Protein AF-A0A934BFF4-F1 (afdb_monomer_lite)

Structure (mmCIF, N/CA/C/O backbone):
data_AF-A0A934BFF4-F1
#
_entry.id   AF-A0A934BFF4-F1
#
loop_
_atom_site.group_PDB
_atom_site.id
_atom_site.type_symbol
_atom_site.label_atom_id
_atom_site.label_alt_id
_atom_site.label_comp_id
_atom_site.label_asym_id
_atom_site.label_entity_id
_atom_site.label_seq_id
_atom_site.pdbx_PDB_ins_code
_atom_site.Cartn_x
_atom_site.Cartn_y
_atom_site.Cartn_z
_atom_site.occupancy
_atom_site.B_iso_or_equiv
_atom_site.auth_seq_id
_atom_site.auth_comp_id
_atom_site.auth_asym_id
_atom_site.auth_atom_id
_atom_site.pdbx_PDB_model_num
ATOM 1 N N . MET A 1 1 ? -25.589 29.091 5.823 1.00 64.94 1 MET A N 1
ATOM 2 C CA . MET A 1 1 ? -24.389 29.192 6.679 1.00 64.94 1 MET A CA 1
ATOM 3 C C . MET A 1 1 ? -23.571 27.939 6.454 1.00 64.94 1 MET A C 1
ATOM 5 O O . MET A 1 1 ? -24.146 26.864 6.532 1.00 64.94 1 MET A O 1
ATOM 9 N N . VAL A 1 2 ? -22.290 28.064 6.118 1.00 67.25 2 VAL A N 1
ATOM 10 C CA . VAL A 1 2 ? -21.378 26.913 6.099 1.00 67.25 2 VAL A CA 1
ATOM 11 C C . VAL A 1 2 ? -20.914 26.729 7.542 1.00 67.25 2 VAL A C 1
ATOM 13 O O . VAL A 1 2 ? -20.398 27.679 8.128 1.00 67.25 2 VAL A O 1
ATOM 16 N N . SER A 1 3 ? -21.176 25.575 8.155 1.00 78.31 3 SER A N 1
ATOM 17 C CA . SER A 1 3 ? -20.642 25.264 9.484 1.00 78.31 3 SER A CA 1
ATOM 18 C C . SER A 1 3 ? -19.118 25.242 9.405 1.00 78.31 3 SER A C 1
ATOM 20 O O . SER A 1 3 ? -18.560 24.563 8.543 1.00 78.31 3 SER A O 1
ATOM 22 N N . GLN A 1 4 ? -18.445 25.989 10.276 1.00 84.88 4 GLN A N 1
ATOM 23 C CA . GLN A 1 4 ? -16.988 26.009 10.327 1.00 84.88 4 GLN A CA 1
ATOM 24 C C . GLN A 1 4 ? -16.484 24.645 10.811 1.00 84.88 4 GLN A C 1
ATOM 26 O O . GLN A 1 4 ? -16.779 24.230 11.928 1.00 84.88 4 GLN A O 1
ATOM 31 N N . VAL A 1 5 ? -15.749 23.945 9.952 1.00 90.31 5 VAL A N 1
ATOM 32 C CA . VAL A 1 5 ? -15.060 22.698 10.296 1.00 90.31 5 VAL A CA 1
ATOM 33 C C . VAL A 1 5 ? -13.710 23.060 10.911 1.00 90.31 5 VAL A C 1
ATOM 35 O O . VAL A 1 5 ? -12.975 23.874 10.350 1.00 90.31 5 VAL A O 1
ATOM 38 N N . THR A 1 6 ? -13.389 22.477 12.066 1.00 94.31 6 THR A N 1
ATOM 39 C CA . THR A 1 6 ? -12.098 22.644 12.749 1.00 94.31 6 THR A CA 1
ATOM 40 C C . THR A 1 6 ? -11.383 21.306 12.862 1.00 94.31 6 THR A C 1
ATOM 42 O O . THR A 1 6 ? -12.028 20.282 13.071 1.00 94.31 6 THR A O 1
ATOM 45 N N . PHE A 1 7 ? -10.055 21.330 12.789 1.00 95.25 7 PHE A N 1
ATOM 46 C CA . PHE A 1 7 ? -9.202 20.163 13.005 1.00 95.25 7 PHE A CA 1
ATOM 47 C C . PHE A 1 7 ? -8.486 20.274 14.356 1.00 95.25 7 PHE A C 1
ATOM 49 O O . PHE A 1 7 ? -8.187 21.376 14.818 1.00 95.25 7 PHE A O 1
ATOM 56 N N . THR A 1 8 ? -8.206 19.137 14.988 1.00 96.12 8 THR A N 1
ATOM 57 C CA . THR A 1 8 ? -7.396 19.036 16.209 1.00 96.12 8 THR A CA 1
ATOM 58 C C . THR A 1 8 ? -6.320 17.992 15.971 1.00 96.12 8 THR A C 1
ATOM 60 O O . THR A 1 8 ? -6.622 16.908 15.476 1.00 96.12 8 THR A O 1
ATOM 63 N N . ASP A 1 9 ? -5.077 18.325 16.303 1.00 97.19 9 ASP A N 1
ATOM 64 C CA . ASP A 1 9 ? -3.984 17.361 16.260 1.00 97.19 9 ASP A CA 1
ATOM 65 C C . ASP A 1 9 ? -4.142 16.363 17.415 1.00 97.19 9 ASP A C 1
ATOM 67 O O . ASP A 1 9 ? -4.162 16.743 18.586 1.00 97.19 9 ASP A O 1
ATOM 71 N N . VAL A 1 10 ? -4.301 15.089 17.066 1.00 97.62 10 VAL A N 1
ATOM 72 C CA . VAL A 1 10 ? -4.443 13.966 18.001 1.00 97.62 10 VAL A CA 1
ATOM 73 C C . VAL A 1 10 ? -3.347 12.921 17.794 1.00 97.62 10 VAL A C 1
ATOM 75 O O . VAL A 1 10 ? -3.484 11.791 18.253 1.00 97.62 10 VAL A O 1
ATOM 78 N N . THR A 1 11 ? -2.256 13.276 17.108 1.00 97.19 11 THR A N 1
ATOM 79 C CA . THR A 1 11 ? -1.201 12.343 16.678 1.00 97.19 11 THR A CA 1
ATOM 80 C C . THR A 1 11 ? -0.625 11.536 17.842 1.00 97.19 11 THR A C 1
ATOM 82 O O . THR A 1 11 ? -0.505 10.312 17.752 1.00 97.19 11 THR A O 1
ATOM 85 N N . GLU A 1 12 ? -0.318 12.204 18.958 1.00 97.00 12 GLU A N 1
ATOM 86 C CA . GLU A 1 12 ? 0.201 11.559 20.170 1.00 97.00 12 GLU A CA 1
ATOM 87 C C . GLU A 1 12 ? -0.843 10.632 20.808 1.00 97.00 12 GLU A C 1
ATOM 89 O O . GLU A 1 12 ? -0.538 9.484 21.129 1.00 97.00 12 GLU A O 1
ATOM 94 N N . ALA A 1 13 ? -2.092 11.095 20.929 1.00 97.25 13 ALA A N 1
ATOM 95 C CA . ALA A 1 13 ? -3.184 10.308 21.500 1.00 97.25 13 ALA A CA 1
ATOM 96 C C . ALA A 1 13 ? -3.490 9.049 20.668 1.00 97.25 13 ALA A C 1
ATOM 98 O O . ALA A 1 13 ? -3.754 7.985 21.230 1.00 97.25 13 ALA A O 1
ATOM 99 N N . ALA A 1 14 ? -3.409 9.164 19.340 1.00 97.94 14 ALA A N 1
ATOM 100 C CA . ALA A 1 14 ? -3.647 8.076 18.398 1.00 97.94 14 ALA A CA 1
ATOM 101 C C . ALA A 1 14 ? -2.457 7.112 18.259 1.00 97.94 14 ALA A C 1
ATOM 103 O O . ALA A 1 14 ? -2.663 5.970 17.856 1.00 97.94 14 ALA A O 1
ATOM 104 N N . LYS A 1 15 ? -1.243 7.539 18.638 1.00 97.69 15 LYS A N 1
ATOM 105 C CA . LYS A 1 15 ? 0.020 6.781 18.529 1.00 97.69 15 LYS A CA 1
ATOM 106 C C . LYS A 1 15 ? 0.469 6.489 17.091 1.00 97.69 15 LYS A C 1
ATOM 108 O O . LYS A 1 15 ? 1.037 5.437 16.823 1.00 97.69 15 LYS A O 1
ATOM 113 N N . VAL A 1 16 ? 0.259 7.441 16.181 1.00 97.06 16 VAL A N 1
ATOM 114 C CA . VAL A 1 16 ? 0.620 7.315 14.748 1.00 97.06 16 VAL A CA 1
ATOM 115 C C . VAL A 1 16 ? 1.773 8.237 14.318 1.00 97.06 16 VAL A C 1
ATOM 117 O O . VAL A 1 16 ? 2.070 8.374 13.135 1.00 97.06 16 VAL A O 1
ATOM 120 N N . GLY A 1 17 ? 2.438 8.886 15.278 1.00 93.62 17 GLY A N 1
ATOM 121 C CA . GLY A 1 17 ? 3.478 9.896 15.049 1.00 93.62 17 GLY A CA 1
ATOM 122 C C . GLY A 1 17 ? 4.905 9.357 14.937 1.00 93.62 17 GLY A C 1
ATOM 123 O O . GLY A 1 17 ? 5.787 9.873 15.619 1.00 93.62 17 GLY A O 1
ATOM 124 N N . ASN A 1 18 ? 5.150 8.319 14.131 1.00 92.06 18 ASN A N 1
ATOM 125 C CA . ASN A 1 18 ? 6.520 7.889 13.823 1.00 92.06 18 ASN A CA 1
ATOM 126 C C . ASN A 1 18 ? 7.347 9.063 13.243 1.00 92.06 18 ASN A C 1
ATOM 128 O O . ASN A 1 18 ? 6.848 9.850 12.443 1.00 92.06 18 ASN A O 1
ATOM 132 N N . SER A 1 19 ? 8.616 9.169 13.652 1.00 92.88 19 SER A N 1
ATOM 133 C CA . SER A 1 19 ? 9.500 10.292 13.296 1.00 92.88 19 SER A CA 1
ATOM 134 C C . SER A 1 19 ? 10.377 10.043 12.061 1.00 92.88 19 SER A C 1
ATOM 136 O O . SER A 1 19 ? 11.321 10.803 11.833 1.00 92.88 19 SER A O 1
ATOM 138 N N . ALA A 1 20 ? 10.130 8.971 11.303 1.00 95.31 20 ALA A N 1
ATOM 139 C CA . ALA A 1 20 ? 10.843 8.711 10.060 1.00 95.31 20 ALA A CA 1
ATOM 140 C C . ALA A 1 20 ? 10.454 9.733 8.986 1.00 95.31 20 ALA A C 1
ATOM 142 O O . ALA A 1 20 ? 9.519 10.528 9.130 1.00 95.31 20 ALA A O 1
ATOM 143 N N . ARG A 1 21 ? 11.176 9.712 7.865 1.00 95.44 21 ARG A N 1
ATOM 144 C CA . ARG A 1 21 ? 10.821 10.537 6.710 1.00 95.44 21 ARG A CA 1
ATOM 145 C C . ARG A 1 21 ? 9.644 9.914 5.948 1.00 95.44 21 ARG A C 1
ATOM 147 O O . ARG A 1 21 ? 9.861 9.235 4.947 1.00 95.44 21 ARG A O 1
ATOM 154 N N . GLY A 1 22 ?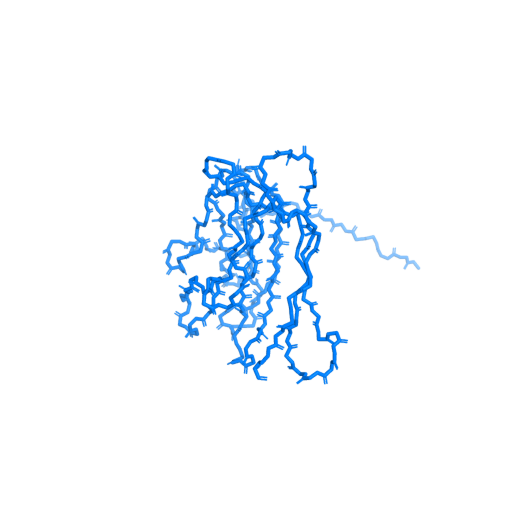 8.424 10.180 6.413 1.00 95.25 22 GLY A N 1
ATOM 155 C CA . GLY A 1 22 ? 7.182 9.753 5.759 1.00 95.25 22 GLY A CA 1
ATOM 156 C C . GLY A 1 22 ? 7.023 10.336 4.353 1.00 95.25 22 GLY A C 1
ATOM 157 O O . GLY A 1 22 ? 7.277 11.523 4.134 1.00 95.25 22 GLY A O 1
ATOM 158 N N . MET A 1 23 ? 6.620 9.492 3.404 1.00 96.38 23 MET A N 1
ATOM 159 C CA . MET A 1 23 ? 6.474 9.829 1.982 1.00 96.38 23 MET A CA 1
ATOM 160 C C . MET A 1 23 ? 5.024 9.695 1.515 1.00 96.38 23 MET A C 1
ATOM 162 O O . MET A 1 23 ? 4.482 10.637 0.938 1.00 96.38 23 MET A O 1
ATOM 166 N N . GLY A 1 24 ? 4.386 8.563 1.813 1.00 95.94 24 GLY A N 1
ATOM 167 C CA . GLY A 1 24 ? 3.003 8.272 1.451 1.00 95.94 24 GLY A CA 1
ATOM 168 C C . GLY A 1 24 ? 2.251 7.585 2.587 1.00 95.94 24 GLY A C 1
ATOM 169 O O . GLY A 1 24 ? 2.843 7.065 3.536 1.00 95.94 24 GLY A O 1
ATOM 170 N N . ALA A 1 25 ? 0.926 7.611 2.496 1.00 97.62 25 ALA A N 1
ATOM 171 C CA . ALA A 1 25 ? 0.047 6.953 3.447 1.00 97.62 25 ALA A CA 1
ATOM 172 C C . ALA A 1 25 ? -1.273 6.556 2.782 1.00 97.62 25 ALA A C 1
ATOM 174 O O . ALA A 1 25 ? -1.792 7.305 1.953 1.00 97.62 25 ALA A O 1
ATOM 175 N N . ALA A 1 26 ? -1.843 5.419 3.177 1.00 98.44 26 ALA A N 1
ATOM 176 C CA . ALA A 1 26 ? -3.172 5.000 2.743 1.00 98.44 26 ALA A CA 1
ATOM 177 C C . ALA A 1 26 ? -3.924 4.291 3.856 1.00 98.44 26 ALA A C 1
ATOM 179 O O . ALA A 1 26 ? -3.358 3.537 4.653 1.00 98.44 26 ALA A O 1
ATOM 180 N N . TRP A 1 27 ? -5.229 4.526 3.830 1.00 98.62 27 TRP A N 1
ATOM 181 C CA . TRP A 1 27 ? -6.198 3.891 4.699 1.00 98.62 27 TRP A CA 1
ATOM 182 C C . TRP A 1 27 ? -6.783 2.652 4.023 1.00 98.62 27 TRP A C 1
ATOM 184 O O . TRP A 1 27 ? -7.141 2.716 2.846 1.00 98.62 27 TRP A O 1
ATOM 194 N N . GLY A 1 28 ? -6.908 1.556 4.764 1.00 98.38 28 GLY A N 1
ATOM 195 C CA . GLY A 1 28 ? -7.517 0.311 4.297 1.00 98.38 28 GLY A CA 1
ATOM 19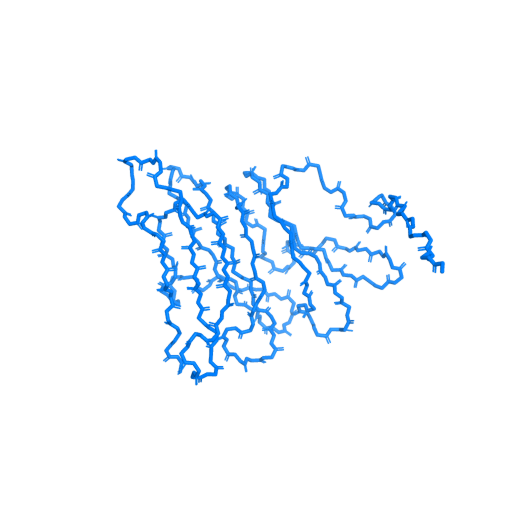6 C C . GLY A 1 28 ? -7.885 -0.584 5.475 1.00 98.38 28 GLY A C 1
ATOM 197 O O . GLY A 1 28 ? -7.190 -0.569 6.478 1.00 98.38 28 GLY A O 1
ATOM 198 N N . ASP A 1 29 ? -8.986 -1.321 5.369 1.00 98.75 29 ASP A N 1
ATOM 199 C CA . ASP A 1 29 ? -9.390 -2.347 6.343 1.00 98.75 29 ASP A CA 1
ATOM 200 C C . ASP A 1 29 ? -8.721 -3.668 5.936 1.00 98.75 29 ASP A C 1
ATOM 202 O O . ASP A 1 29 ? -9.261 -4.424 5.127 1.00 98.75 29 ASP A O 1
ATOM 206 N N . TYR A 1 30 ? -7.473 -3.883 6.363 1.00 98.62 30 TYR A N 1
ATOM 207 C CA . TYR A 1 30 ? -6.668 -5.003 5.843 1.00 98.62 30 TYR A CA 1
ATOM 208 C C . TYR A 1 30 ? -7.045 -6.344 6.486 1.00 98.62 30 TYR A C 1
ATOM 210 O O . TYR A 1 30 ? -6.752 -7.404 5.929 1.00 98.62 30 TYR A O 1
ATOM 218 N N . ASN A 1 31 ? -7.666 -6.307 7.666 1.00 98.56 31 ASN A N 1
ATOM 219 C CA . ASN A 1 31 ? -8.019 -7.482 8.461 1.00 98.56 31 ASN A CA 1
ATOM 220 C C . ASN A 1 31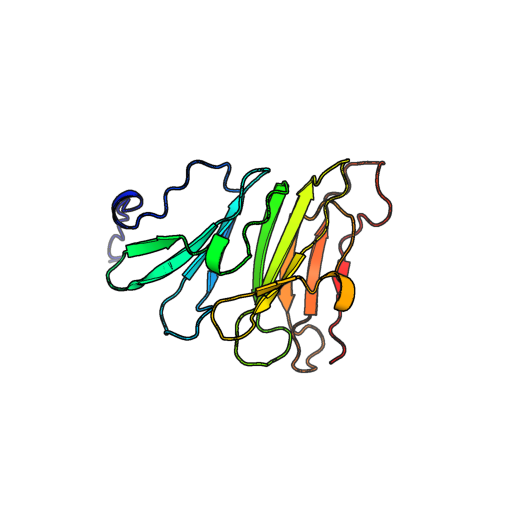 ? -9.538 -7.767 8.475 1.00 98.56 31 ASN A C 1
ATOM 222 O O . ASN A 1 31 ? -9.970 -8.707 9.146 1.00 98.56 31 ASN A O 1
ATOM 226 N N . ASN A 1 32 ? -10.333 -7.007 7.709 1.00 98.50 32 ASN A N 1
ATOM 227 C CA . ASN A 1 32 ? -11.789 -7.116 7.589 1.00 98.50 32 ASN A CA 1
ATOM 228 C C . ASN A 1 32 ? -12.545 -6.931 8.922 1.00 98.50 32 ASN A C 1
ATOM 230 O O . ASN A 1 32 ? -13.619 -7.515 9.130 1.00 98.50 32 ASN A O 1
ATOM 234 N N . ASP A 1 33 ? -12.012 -6.114 9.835 1.00 98.50 33 ASP A N 1
ATOM 235 C CA . ASP A 1 33 ? -12.638 -5.811 11.125 1.00 98.50 33 ASP A CA 1
ATOM 236 C C . ASP A 1 33 ? -13.578 -4.588 11.091 1.00 98.50 33 ASP A C 1
ATOM 238 O O . ASP A 1 33 ? -14.279 -4.311 12.074 1.00 98.50 33 ASP A O 1
ATOM 242 N N . LYS A 1 34 ? -13.699 -3.937 9.922 1.00 98.25 34 LYS A N 1
ATOM 243 C CA . LYS A 1 34 ? -14.505 -2.732 9.642 1.00 98.25 34 LYS A CA 1
ATOM 244 C C . LYS A 1 34 ? -13.944 -1.450 10.245 1.00 98.25 34 LYS A C 1
ATOM 246 O O . LYS A 1 34 ? -14.652 -0.435 10.282 1.00 98.25 34 LYS A O 1
ATOM 251 N N . LEU A 1 35 ? -12.701 -1.467 10.704 1.00 98.56 35 LEU A N 1
ATOM 252 C CA . LEU A 1 35 ? -11.949 -0.292 11.101 1.00 98.56 35 LEU A CA 1
ATOM 253 C C . LEU A 1 35 ? -10.895 -0.017 10.029 1.00 98.56 35 LEU A C 1
ATOM 255 O O . LEU A 1 35 ? -10.251 -0.913 9.510 1.00 98.56 35 LEU A O 1
ATOM 259 N N . LEU A 1 36 ? -10.736 1.252 9.653 1.00 98.62 36 LEU A N 1
ATOM 260 C CA . LEU A 1 36 ? -9.684 1.614 8.707 1.00 98.62 36 LEU A CA 1
ATOM 261 C C . LEU A 1 36 ? -8.341 1.650 9.432 1.00 98.62 36 LEU A C 1
ATOM 263 O O . LEU A 1 36 ? -8.181 2.415 10.391 1.00 98.62 36 LEU A O 1
ATOM 267 N N . ASP A 1 37 ? -7.391 0.881 8.921 1.00 98.81 37 ASP A N 1
ATOM 268 C CA . ASP A 1 37 ? -5.991 0.846 9.325 1.00 98.81 37 ASP A CA 1
ATOM 269 C C . ASP A 1 37 ? -5.154 1.775 8.449 1.00 98.81 37 ASP A C 1
ATOM 271 O O . ASP A 1 37 ? -5.590 2.212 7.381 1.00 98.81 37 ASP A O 1
ATOM 275 N N . LEU A 1 38 ? -3.944 2.096 8.898 1.00 98.69 38 LEU A N 1
ATOM 276 C CA . LEU A 1 38 ? -3.066 3.056 8.237 1.00 98.69 38 LEU A CA 1
ATOM 277 C C . LEU A 1 38 ? -1.718 2.417 7.920 1.00 98.69 38 LEU A C 1
ATOM 279 O O . LEU A 1 38 ? -0.998 2.011 8.828 1.00 98.69 38 LEU A O 1
ATOM 283 N N . TYR A 1 39 ? -1.331 2.413 6.648 1.00 98.69 39 TYR A N 1
ATOM 284 C CA . TYR A 1 39 ? 0.044 2.113 6.253 1.00 98.69 39 TYR A CA 1
ATOM 285 C C . TYR A 1 39 ? 0.776 3.398 5.886 1.00 98.69 39 TYR A C 1
ATOM 287 O O . TYR A 1 39 ? 0.231 4.230 5.159 1.00 98.69 39 TYR A O 1
ATOM 295 N N . VAL A 1 40 ? 2.010 3.550 6.365 1.00 98.44 40 VAL A N 1
ATOM 296 C CA . VAL A 1 40 ? 2.888 4.693 6.095 1.00 98.44 40 VAL A CA 1
ATOM 297 C C . VAL A 1 40 ? 4.170 4.203 5.437 1.00 98.44 40 VAL A C 1
ATOM 299 O O . VAL A 1 40 ? 4.895 3.380 6.002 1.00 98.44 40 VAL A O 1
ATOM 302 N N . SER A 1 41 ? 4.465 4.738 4.254 1.00 97.44 41 SER A N 1
ATOM 303 C CA . SER A 1 41 ? 5.739 4.530 3.575 1.00 97.44 41 SER A CA 1
ATOM 304 C C . SER A 1 41 ? 6.772 5.575 3.993 1.00 97.44 41 SER A C 1
ATOM 306 O O . SER A 1 41 ? 6.458 6.757 4.144 1.00 97.44 41 SER A O 1
ATOM 308 N N . ASN A 1 42 ? 8.020 5.143 4.158 1.00 97.19 42 ASN A N 1
ATOM 309 C CA . ASN A 1 42 ? 9.125 5.948 4.653 1.00 97.19 42 ASN A CA 1
ATOM 310 C C . ASN A 1 42 ? 10.331 5.904 3.706 1.00 97.19 42 ASN A C 1
ATOM 312 O O . ASN A 1 42 ? 10.629 4.906 3.051 1.00 97.19 42 ASN A O 1
ATOM 316 N N . TYR A 1 43 ? 11.076 7.005 3.648 1.00 94.25 43 TYR A N 1
ATOM 317 C CA . TYR A 1 43 ? 12.280 7.106 2.833 1.00 94.25 43 TYR A CA 1
ATOM 318 C C . TYR A 1 43 ? 13.500 6.553 3.585 1.00 94.25 43 TYR A C 1
ATOM 320 O O . TYR A 1 43 ? 14.083 7.263 4.403 1.00 94.25 43 TYR A O 1
ATOM 328 N N . LYS A 1 44 ? 13.940 5.331 3.246 1.00 92.31 44 LYS A N 1
ATOM 329 C CA . LYS A 1 44 ? 15.131 4.661 3.821 1.00 92.31 44 LYS A CA 1
ATOM 330 C C . LYS A 1 44 ? 15.046 4.380 5.324 1.00 92.31 44 LYS A C 1
ATOM 332 O O . LYS A 1 44 ? 16.068 4.159 5.970 1.00 92.31 44 LYS A O 1
ATOM 337 N N . ASP A 1 45 ? 13.831 4.368 5.843 1.00 94.88 45 ASP A N 1
ATOM 338 C CA . ASP A 1 45 ? 13.475 3.918 7.179 1.00 94.88 45 ASP A CA 1
ATOM 339 C C . ASP A 1 45 ? 12.395 2.842 7.032 1.00 94.88 45 ASP A C 1
ATOM 341 O O . ASP A 1 45 ? 11.796 2.690 5.969 1.00 94.88 45 ASP A O 1
ATOM 345 N N . LYS A 1 46 ? 12.133 2.091 8.102 1.00 96.19 46 LYS A N 1
ATOM 346 C CA . LYS A 1 46 ? 11.107 1.044 8.106 1.00 96.19 46 LYS A CA 1
ATOM 347 C C . LYS A 1 46 ? 9.713 1.642 7.875 1.00 96.19 46 LYS A C 1
ATOM 349 O O . LYS A 1 46 ? 9.311 2.538 8.615 1.00 96.19 46 LYS A O 1
ATOM 354 N N . ASN A 1 47 ? 8.978 1.144 6.883 1.00 97.94 47 ASN A N 1
ATOM 355 C CA . ASN A 1 47 ? 7.550 1.430 6.700 1.00 97.94 47 ASN A CA 1
ATOM 356 C C . ASN A 1 47 ? 6.727 0.893 7.872 1.00 97.94 47 ASN A C 1
ATOM 358 O O . ASN A 1 47 ? 7.138 -0.083 8.491 1.00 97.94 47 ASN A O 1
ATOM 362 N N . ILE A 1 48 ? 5.574 1.500 8.162 1.00 98.56 48 ILE A N 1
ATOM 363 C CA . ILE A 1 48 ? 4.787 1.178 9.360 1.00 98.56 48 ILE A CA 1
ATOM 364 C C . ILE A 1 48 ? 3.343 0.827 8.996 1.00 98.56 48 ILE A C 1
ATOM 366 O O . ILE A 1 48 ? 2.685 1.603 8.304 1.00 98.56 48 ILE A O 1
ATOM 370 N N . LEU A 1 49 ? 2.842 -0.305 9.501 1.00 98.81 49 LEU A N 1
ATOM 371 C CA . LEU A 1 49 ? 1.420 -0.659 9.503 1.00 98.81 49 LEU A CA 1
ATOM 372 C C . LEU A 1 49 ? 0.835 -0.433 10.902 1.00 98.81 49 LEU A C 1
ATOM 374 O O . LEU A 1 49 ? 1.197 -1.114 11.862 1.00 98.81 49 LEU A O 1
ATOM 378 N N . TYR A 1 50 ? -0.093 0.512 10.998 1.00 98.88 50 TYR A N 1
ATOM 379 C CA . TYR A 1 50 ? -0.857 0.821 12.197 1.00 98.88 50 TYR A CA 1
ATOM 380 C C . TYR A 1 50 ? -2.242 0.183 12.125 1.00 98.88 50 TYR A C 1
ATOM 382 O O . TYR A 1 50 ? -3.094 0.649 11.367 1.00 98.88 50 TYR A O 1
ATOM 390 N N . GLN A 1 51 ? -2.488 -0.824 12.961 1.00 98.88 51 GLN A N 1
ATOM 391 C CA . GLN A 1 51 ? -3.817 -1.395 13.138 1.00 98.88 51 GLN A CA 1
ATOM 392 C C . GLN A 1 51 ? -4.667 -0.510 14.052 1.00 98.88 51 GLN A C 1
ATOM 394 O O . GLN A 1 51 ? -4.225 -0.109 15.133 1.00 98.88 51 GLN A O 1
ATOM 399 N N . ASN A 1 52 ? -5.892 -0.221 13.639 1.00 98.75 52 ASN A N 1
ATOM 400 C CA . ASN A 1 52 ? -6.861 0.545 14.400 1.00 98.75 52 ASN A CA 1
ATOM 401 C C . ASN A 1 52 ? -7.492 -0.329 15.490 1.00 98.75 52 ASN A C 1
ATOM 403 O O . ASN A 1 52 ? -8.138 -1.331 15.215 1.00 98.75 52 ASN A O 1
ATOM 407 N N . ASN A 1 53 ? -7.353 0.067 16.755 1.00 98.44 53 ASN A N 1
ATOM 408 C CA . ASN A 1 53 ? -7.957 -0.666 17.874 1.00 98.44 53 ASN A CA 1
ATOM 409 C C . ASN A 1 53 ? -9.412 -0.231 18.148 1.00 98.44 53 ASN A C 1
ATOM 411 O O . ASN A 1 53 ? -10.024 -0.661 19.129 1.00 98.44 53 ASN A O 1
ATOM 415 N N . GLY A 1 54 ? -9.942 0.701 17.352 1.00 97.12 54 GLY A N 1
ATOM 416 C CA . GLY A 1 54 ? -11.139 1.462 17.675 1.00 97.12 54 GLY A CA 1
ATOM 417 C C . GLY A 1 54 ? -10.858 2.554 18.713 1.00 97.12 54 GLY A C 1
ATOM 418 O O . GLY A 1 54 ? -9.756 2.701 19.251 1.00 97.12 54 GLY A O 1
ATOM 419 N N . GLY A 1 55 ? -11.865 3.393 18.972 1.00 96.12 55 GLY A N 1
ATOM 420 C CA . GLY A 1 55 ? -11.773 4.442 19.996 1.00 96.12 55 GLY A CA 1
ATOM 421 C C . GLY A 1 55 ? -10.706 5.519 19.742 1.00 96.12 55 GLY A C 1
ATOM 422 O O . GLY A 1 55 ? -10.399 6.279 20.655 1.00 96.12 55 GLY A O 1
ATOM 423 N N . GLY A 1 56 ? -10.153 5.596 18.525 1.00 96.06 56 GLY A N 1
ATOM 424 C CA . GLY A 1 56 ? -9.160 6.598 18.129 1.00 96.06 56 GLY A CA 1
ATOM 425 C C . GLY A 1 56 ? -7.709 6.256 18.478 1.00 96.06 56 GLY A C 1
ATOM 426 O O . GLY A 1 56 ? -6.889 7.167 18.518 1.00 96.06 56 GLY A O 1
ATOM 427 N N . SER A 1 57 ? -7.383 4.984 18.735 1.00 97.81 57 SER A N 1
ATOM 428 C CA . SER A 1 57 ? -6.013 4.541 19.038 1.00 97.81 57 SER A CA 1
ATOM 429 C C . SER A 1 57 ? -5.529 3.452 18.085 1.00 97.81 57 SER A C 1
ATOM 431 O O . SER A 1 57 ? -6.328 2.639 17.623 1.00 97.81 57 SER A O 1
ATOM 433 N N . PHE A 1 58 ? -4.217 3.404 17.851 1.00 98.81 58 PHE A N 1
ATOM 434 C CA . PHE A 1 58 ? -3.589 2.458 16.934 1.00 98.81 58 PHE A CA 1
ATOM 435 C C . PHE A 1 58 ? -2.463 1.652 17.595 1.00 98.81 58 PHE A C 1
ATOM 437 O O . PHE A 1 58 ? -1.885 2.066 18.606 1.00 98.81 58 PHE A O 1
ATOM 444 N N . SER A 1 59 ? -2.168 0.493 17.011 1.00 98.56 59 SER A N 1
ATOM 445 C CA . SER A 1 59 ? -1.056 -0.395 17.361 1.00 98.56 59 SER A CA 1
ATOM 446 C C . SER A 1 59 ? -0.138 -0.565 16.150 1.00 98.56 59 SER A C 1
ATOM 448 O O . SER A 1 59 ? -0.623 -0.857 15.064 1.00 98.56 59 SER A O 1
ATOM 450 N N . ASP A 1 60 ? 1.175 -0.414 16.324 1.00 98.56 60 ASP A N 1
ATOM 451 C CA . ASP A 1 60 ? 2.151 -0.797 15.294 1.00 98.56 60 ASP A CA 1
ATOM 452 C C . ASP A 1 60 ? 2.236 -2.330 15.234 1.00 98.56 60 ASP A C 1
ATOM 454 O O . ASP A 1 60 ? 2.649 -2.973 16.202 1.00 98.56 60 ASP A O 1
ATOM 458 N N . VAL A 1 61 ? 1.811 -2.908 14.110 1.00 98.75 61 VAL A N 1
ATOM 459 C CA . VAL A 1 61 ? 1.813 -4.358 13.853 1.00 98.75 61 VAL A CA 1
ATOM 460 C C . VAL A 1 61 ? 2.787 -4.746 12.737 1.00 98.75 61 VAL A C 1
ATOM 462 O O . VAL A 1 61 ? 2.770 -5.878 12.264 1.00 98.75 61 VAL A O 1
ATOM 465 N N . THR A 1 62 ? 3.668 -3.830 12.330 1.00 98.69 62 THR A N 1
ATOM 466 C CA . THR A 1 62 ? 4.557 -3.966 11.164 1.00 98.69 62 THR A CA 1
ATOM 467 C C . THR A 1 62 ? 5.350 -5.269 11.153 1.00 98.69 62 THR A C 1
ATOM 469 O O . THR A 1 62 ? 5.375 -5.972 10.143 1.00 98.69 62 THR A O 1
ATOM 472 N N . ASP A 1 63 ? 5.999 -5.588 12.275 1.00 98.44 63 ASP A N 1
ATOM 473 C CA . ASP A 1 63 ? 6.871 -6.762 12.381 1.00 98.44 63 ASP A CA 1
ATOM 474 C C . ASP A 1 63 ? 6.056 -8.064 12.472 1.00 98.44 63 ASP A C 1
ATOM 476 O O . ASP A 1 63 ? 6.517 -9.109 12.027 1.00 98.44 63 ASP A O 1
ATOM 480 N N . ALA A 1 64 ? 4.836 -8.006 13.019 1.00 98.56 64 ALA A N 1
ATOM 481 C CA . ALA A 1 64 ? 3.932 -9.155 13.074 1.00 98.56 64 ALA A CA 1
ATOM 482 C C . ALA A 1 64 ? 3.314 -9.468 11.701 1.00 98.56 64 ALA A C 1
ATOM 484 O O . ALA A 1 64 ? 3.094 -10.633 11.384 1.00 98.56 64 ALA A O 1
ATOM 485 N N . ALA A 1 65 ? 3.067 -8.433 10.894 1.00 98.56 65 ALA A N 1
ATOM 486 C CA . ALA A 1 65 ? 2.498 -8.538 9.554 1.00 98.56 65 ALA A CA 1
ATOM 487 C C . ALA A 1 65 ? 3.544 -8.805 8.447 1.00 98.56 65 ALA A C 1
ATOM 489 O O . ALA A 1 65 ? 3.165 -9.153 7.333 1.00 98.56 65 ALA A O 1
ATOM 490 N N . ASP A 1 66 ? 4.843 -8.662 8.743 1.00 98.19 66 ASP A N 1
ATOM 491 C CA . ASP A 1 66 ? 5.978 -8.802 7.807 1.00 98.19 66 ASP A CA 1
ATOM 492 C C . ASP A 1 66 ? 5.955 -7.821 6.614 1.00 98.19 66 ASP A C 1
ATOM 494 O O . ASP A 1 66 ? 6.249 -8.147 5.463 1.00 98.19 66 ASP A O 1
ATOM 498 N N . VAL A 1 67 ? 5.614 -6.561 6.900 1.00 98.12 67 VAL A N 1
ATOM 499 C CA . VAL A 1 67 ? 5.471 -5.495 5.887 1.00 98.12 67 VAL A CA 1
ATOM 500 C C . VAL A 1 67 ? 6.425 -4.316 6.107 1.00 98.12 67 VAL A C 1
ATOM 502 O O . VAL A 1 67 ? 6.233 -3.237 5.552 1.00 98.12 67 VAL A O 1
ATOM 505 N N . GLY A 1 68 ? 7.478 -4.497 6.904 1.00 96.88 68 GLY A N 1
ATOM 506 C CA . GLY A 1 68 ? 8.442 -3.452 7.274 1.00 96.88 68 GLY A CA 1
ATOM 507 C C . GLY A 1 68 ? 9.557 -3.205 6.253 1.00 96.88 68 GLY A C 1
ATOM 508 O O . GLY A 1 68 ? 10.731 -3.278 6.615 1.00 96.88 68 GLY A O 1
ATOM 509 N N . ASN A 1 69 ? 9.230 -2.932 4.984 1.00 95.12 69 ASN A N 1
ATOM 510 C CA . ASN A 1 69 ? 10.239 -2.593 3.967 1.00 95.12 69 ASN A CA 1
ATOM 511 C C . ASN A 1 69 ? 11.056 -1.345 4.376 1.00 95.12 69 ASN A C 1
ATOM 513 O O . ASN A 1 69 ? 10.512 -0.425 4.984 1.00 95.12 69 ASN A O 1
ATOM 517 N N . THR A 1 70 ? 12.356 -1.326 4.061 1.00 94.50 70 THR A N 1
ATOM 518 C CA . THR A 1 70 ? 13.309 -0.268 4.461 1.00 94.50 70 THR A CA 1
ATOM 519 C C . THR A 1 70 ? 13.985 0.440 3.282 1.00 94.50 70 THR A C 1
ATOM 521 O O . THR A 1 70 ? 14.907 1.236 3.486 1.00 94.50 70 THR A O 1
ATOM 524 N N . ASP A 1 71 ? 13.556 0.174 2.045 1.00 93.00 71 ASP A N 1
ATOM 525 C CA . ASP A 1 71 ? 14.017 0.933 0.881 1.00 93.00 71 ASP A CA 1
ATOM 526 C C . ASP A 1 71 ? 13.477 2.377 0.945 1.00 93.00 71 ASP A C 1
ATOM 528 O O . ASP A 1 71 ? 12.691 2.750 1.819 1.00 93.00 71 ASP A O 1
ATOM 532 N N . ALA A 1 72 ? 13.892 3.244 0.019 1.00 93.00 72 ALA A N 1
ATOM 533 C CA . ALA A 1 72 ? 13.261 4.550 -0.142 1.00 93.00 72 ALA A CA 1
ATOM 534 C C . ALA A 1 72 ? 11.866 4.393 -0.756 1.00 93.00 72 ALA A C 1
ATOM 536 O O . ALA A 1 72 ? 11.694 4.545 -1.965 1.00 93.00 72 ALA A O 1
ATOM 537 N N . SER A 1 73 ? 10.887 4.088 0.086 1.00 95.12 73 SER A N 1
ATOM 538 C CA . SER A 1 73 ? 9.497 3.916 -0.306 1.00 95.12 73 SER A CA 1
ATOM 539 C C . SER A 1 73 ? 8.870 5.253 -0.682 1.00 95.12 73 SER A C 1
ATOM 541 O O . SER A 1 73 ? 8.958 6.214 0.081 1.00 95.12 73 SER A O 1
ATOM 543 N N . ALA A 1 74 ? 8.253 5.328 -1.860 1.00 95.00 74 ALA A N 1
ATOM 544 C CA . ALA A 1 74 ? 7.685 6.565 -2.392 1.00 95.00 74 ALA A CA 1
ATOM 545 C C . ALA A 1 74 ? 6.165 6.628 -2.219 1.00 95.00 74 ALA A C 1
ATOM 547 O O . ALA A 1 74 ? 5.641 7.658 -1.807 1.00 95.00 74 ALA A O 1
ATOM 548 N N . ASP A 1 75 ? 5.471 5.527 -2.506 1.00 96.88 75 ASP A N 1
ATOM 549 C CA . ASP A 1 75 ? 4.010 5.475 -2.508 1.00 96.88 75 ASP A CA 1
ATOM 550 C C . ASP A 1 75 ? 3.501 4.050 -2.280 1.00 96.88 75 ASP A C 1
ATOM 552 O O . ASP A 1 75 ? 4.230 3.072 -2.488 1.00 96.88 75 ASP A O 1
ATOM 556 N N . ILE A 1 76 ? 2.249 3.955 -1.844 1.00 97.38 76 ILE A N 1
ATOM 557 C CA . ILE A 1 76 ? 1.562 2.713 -1.507 1.00 97.38 76 ILE A CA 1
ATOM 558 C C . ILE A 1 76 ? 0.107 2.759 -1.971 1.00 97.38 76 ILE A C 1
ATOM 560 O O . ILE A 1 76 ? -0.535 3.805 -1.929 1.00 97.38 76 ILE A O 1
ATOM 564 N N . ALA A 1 77 ? -0.440 1.607 -2.351 1.00 98.44 77 ALA A N 1
ATOM 565 C CA . ALA A 1 77 ? -1.860 1.468 -2.641 1.00 98.44 77 ALA A CA 1
ATOM 566 C C . ALA A 1 77 ? -2.401 0.115 -2.173 1.00 98.44 77 ALA A C 1
ATOM 568 O O . ALA A 1 77 ? -1.853 -0.939 -2.509 1.00 98.44 77 ALA A O 1
ATOM 569 N N . TRP A 1 78 ? -3.518 0.165 -1.449 1.00 98.69 78 TRP A N 1
ATOM 570 C CA . TRP A 1 78 ? -4.324 -1.007 -1.121 1.00 98.69 78 TRP A CA 1
ATOM 571 C C . TRP A 1 78 ? -5.173 -1.435 -2.321 1.00 98.69 78 TRP A C 1
ATOM 573 O O . TRP A 1 78 ? -5.756 -0.584 -2.998 1.00 98.69 78 TRP A O 1
ATOM 583 N N . GLY A 1 79 ? -5.278 -2.739 -2.563 1.00 98.31 79 GLY A N 1
ATOM 584 C CA . GLY A 1 79 ? -6.177 -3.307 -3.565 1.00 98.31 79 GLY A CA 1
ATOM 585 C C . GLY A 1 79 ? -6.256 -4.824 -3.447 1.00 98.31 79 GLY A C 1
ATOM 586 O O . GLY A 1 79 ? -5.235 -5.467 -3.260 1.00 98.31 79 GLY A O 1
ATOM 587 N N . ASP A 1 80 ? -7.455 -5.388 -3.559 1.00 98.62 80 ASP A N 1
ATOM 588 C CA . ASP A 1 80 ? -7.665 -6.837 -3.662 1.00 98.62 80 ASP A CA 1
ATOM 589 C C . ASP A 1 80 ? -7.418 -7.253 -5.122 1.00 98.62 80 ASP A C 1
ATOM 591 O O . ASP A 1 80 ? -8.317 -7.198 -5.964 1.00 98.62 80 ASP A O 1
ATOM 595 N N . TYR A 1 81 ? -6.159 -7.535 -5.479 1.00 98.31 81 TYR A N 1
ATOM 596 C CA . TYR A 1 81 ? -5.803 -7.779 -6.887 1.00 98.31 81 TYR A CA 1
ATOM 597 C C . TYR A 1 81 ? -6.203 -9.182 -7.351 1.00 98.31 81 TYR A C 1
ATOM 599 O O . TYR A 1 81 ? -6.252 -9.444 -8.555 1.00 98.31 81 TYR A O 1
ATOM 607 N N . ASN A 1 82 ? -6.442 -10.098 -6.414 1.00 98.25 82 ASN A N 1
ATOM 608 C CA . ASN A 1 82 ? -6.705 -11.505 -6.689 1.00 98.25 82 ASN A CA 1
ATOM 609 C C . ASN A 1 82 ? -8.173 -11.909 -6.413 1.00 98.25 82 ASN A C 1
ATOM 611 O O . ASN A 1 82 ? -8.544 -13.048 -6.707 1.00 98.25 82 ASN A O 1
ATOM 615 N N . ASN A 1 83 ? -9.000 -10.969 -5.941 1.00 98.19 83 ASN A N 1
ATOM 616 C CA . ASN A 1 83 ? -10.404 -11.133 -5.569 1.00 98.19 83 ASN A CA 1
ATOM 617 C C . ASN A 1 83 ? -10.635 -12.172 -4.452 1.00 98.19 83 ASN A C 1
ATOM 619 O O . ASN A 1 83 ? -11.647 -12.882 -4.469 1.00 98.19 83 ASN A O 1
ATOM 623 N N . ASP A 1 84 ? -9.710 -12.298 -3.495 1.00 98.44 84 ASP A N 1
ATOM 624 C CA . ASP A 1 84 ? -9.843 -13.199 -2.340 1.00 98.44 84 ASP A CA 1
ATOM 625 C C . ASP A 1 84 ? -10.566 -12.563 -1.141 1.00 98.44 84 ASP A C 1
ATOM 627 O O . ASP A 1 84 ? -10.876 -13.252 -0.163 1.00 98.44 84 ASP A O 1
ATOM 631 N N . GLY A 1 85 ? -10.935 -11.284 -1.256 1.00 98.31 85 GLY A N 1
ATOM 632 C CA . GLY A 1 85 ? -11.667 -10.538 -0.244 1.00 98.31 85 GLY A CA 1
ATOM 633 C C . GLY A 1 85 ? -10.779 -9.914 0.829 1.00 98.31 85 GLY A C 1
ATOM 634 O O . GLY A 1 85 ? -11.319 -9.366 1.793 1.00 98.31 85 GLY A O 1
ATOM 635 N N . PHE A 1 86 ? -9.454 -9.979 0.692 1.00 98.75 86 PHE A N 1
ATOM 636 C CA . PHE A 1 86 ? -8.506 -9.300 1.568 1.00 98.75 86 PHE A CA 1
ATOM 637 C C . PHE A 1 86 ? -7.718 -8.248 0.789 1.00 98.75 86 PHE A C 1
ATOM 639 O O . PHE A 1 86 ? -7.276 -8.466 -0.334 1.00 98.75 86 PHE A O 1
ATOM 646 N N . LEU A 1 87 ? -7.527 -7.069 1.386 1.00 98.75 87 LEU A N 1
ATOM 647 C CA . LEU A 1 87 ? -6.729 -6.027 0.744 1.00 98.75 87 LEU A CA 1
ATOM 648 C C . LEU A 1 87 ? -5.250 -6.426 0.727 1.00 98.75 87 LEU A C 1
ATOM 650 O O . LEU A 1 87 ? -4.651 -6.646 1.783 1.00 98.75 87 LEU A O 1
ATOM 654 N N . ASP A 1 88 ? -4.660 -6.438 -0.466 1.00 98.75 88 ASP A N 1
ATOM 655 C CA . ASP A 1 88 ? -3.223 -6.562 -0.690 1.00 98.75 88 ASP A CA 1
ATOM 656 C C . ASP A 1 88 ? -2.565 -5.176 -0.775 1.00 98.75 88 ASP A C 1
ATOM 658 O O . ASP A 1 88 ? -3.225 -4.163 -1.031 1.00 98.75 88 ASP A O 1
ATOM 662 N N . LEU A 1 89 ? -1.245 -5.113 -0.586 1.00 98.38 89 LEU A N 1
ATOM 663 C CA . LEU A 1 89 ? -0.498 -3.854 -0.559 1.00 98.38 89 LEU A CA 1
ATOM 664 C C . LEU A 1 89 ? 0.543 -3.802 -1.676 1.00 98.38 89 LEU A C 1
ATOM 666 O O . LEU A 1 89 ? 1.513 -4.565 -1.675 1.00 98.38 89 LEU A O 1
ATOM 670 N N . PHE A 1 90 ? 0.396 -2.846 -2.594 1.00 98.19 90 PHE A N 1
ATOM 671 C CA . PHE A 1 90 ? 1.436 -2.530 -3.571 1.00 98.19 90 PHE A CA 1
ATOM 672 C C . PHE A 1 90 ? 2.256 -1.338 -3.092 1.00 98.19 90 PHE A C 1
ATOM 674 O O . PHE A 1 90 ? 1.737 -0.239 -2.922 1.00 98.19 90 PHE A O 1
ATOM 681 N N . LEU A 1 91 ? 3.550 -1.563 -2.908 1.00 96.75 91 LEU A N 1
ATOM 682 C CA . LEU A 1 91 ? 4.555 -0.589 -2.528 1.00 96.75 91 LEU A CA 1
ATOM 683 C C . LEU A 1 91 ? 5.516 -0.327 -3.696 1.00 96.75 91 LEU A C 1
ATOM 685 O O . LEU A 1 91 ? 6.079 -1.254 -4.294 1.00 96.75 91 LEU A O 1
ATOM 689 N N . VAL A 1 92 ? 5.758 0.951 -3.991 1.00 94.88 92 VAL A N 1
ATOM 690 C CA . VAL A 1 92 ? 6.772 1.370 -4.963 1.00 94.88 92 VAL A CA 1
ATOM 691 C C . VAL A 1 92 ? 7.915 2.110 -4.282 1.00 94.88 92 VAL A C 1
ATOM 693 O O . VAL A 1 92 ? 7.711 3.024 -3.486 1.00 94.88 92 VAL A O 1
ATOM 696 N N . ASN A 1 93 ? 9.133 1.709 -4.635 1.00 93.00 93 ASN A N 1
ATOM 697 C CA . ASN A 1 93 ? 10.366 2.249 -4.085 1.00 93.00 93 ASN A CA 1
ATOM 698 C C . ASN A 1 93 ? 11.080 3.108 -5.130 1.00 93.00 93 ASN A C 1
ATOM 700 O O . ASN A 1 93 ? 11.234 2.677 -6.273 1.00 93.00 93 ASN A O 1
ATOM 704 N N . ASP A 1 94 ? 11.544 4.287 -4.719 1.00 88.31 94 ASP A N 1
ATOM 705 C CA . ASP A 1 94 ? 12.399 5.175 -5.508 1.00 88.31 94 ASP A CA 1
ATOM 706 C C . ASP A 1 94 ? 13.832 4.626 -5.518 1.00 88.31 94 ASP A C 1
ATOM 708 O O . ASP A 1 94 ? 14.375 4.296 -6.563 1.00 88.31 94 ASP A O 1
ATOM 712 N N . VAL A 1 95 ? 14.445 4.408 -4.351 1.00 83.00 95 VAL A N 1
ATOM 713 C CA . VAL A 1 95 ? 15.859 3.993 -4.240 1.00 83.00 95 VAL A CA 1
ATOM 714 C C . VAL A 1 95 ? 16.037 2.809 -3.287 1.00 83.00 95 VAL A C 1
ATOM 716 O O . VAL A 1 95 ? 15.771 2.927 -2.096 1.00 83.00 95 VAL A O 1
ATOM 719 N N . GLY A 1 96 ? 16.587 1.701 -3.787 1.00 79.12 96 GLY A N 1
ATOM 720 C CA . GLY A 1 96 ? 17.005 0.544 -2.984 1.00 79.12 96 GLY A CA 1
ATOM 721 C C . GLY A 1 96 ? 18.533 0.404 -2.861 1.00 79.12 96 GLY A C 1
ATOM 722 O O . GLY A 1 96 ? 19.290 1.248 -3.368 1.00 79.12 96 GLY A O 1
ATOM 723 N N . PRO A 1 97 ? 19.025 -0.662 -2.201 1.00 73.44 97 PRO A N 1
ATOM 724 C CA . PRO A 1 97 ? 20.443 -0.997 -2.125 1.00 73.44 97 PRO A CA 1
ATOM 725 C C . PRO A 1 97 ? 21.105 -1.033 -3.507 1.00 73.44 97 PRO A C 1
ATOM 727 O O . PRO A 1 97 ? 20.569 -1.589 -4.463 1.00 73.44 97 PRO A O 1
ATOM 730 N N . GLY A 1 98 ? 22.282 -0.415 -3.632 1.00 72.06 98 GLY A N 1
ATOM 731 C CA . GLY A 1 98 ? 23.005 -0.362 -4.908 1.00 72.06 98 GLY A CA 1
ATOM 732 C C . GLY A 1 98 ? 22.265 0.378 -6.032 1.00 72.06 98 GLY A C 1
ATOM 733 O O . GLY A 1 98 ? 22.569 0.137 -7.194 1.00 72.06 98 GLY A O 1
ATOM 734 N N . TYR A 1 99 ? 21.315 1.262 -5.692 1.00 69.00 99 TYR A N 1
ATOM 735 C CA . TYR A 1 99 ? 20.418 1.979 -6.615 1.00 69.00 99 TYR A CA 1
ATOM 736 C C . TYR A 1 99 ? 19.380 1.104 -7.332 1.00 69.00 99 TYR A C 1
ATOM 738 O O . TYR A 1 99 ? 18.641 1.606 -8.175 1.00 69.00 99 TYR A O 1
ATOM 746 N N . GLY A 1 100 ? 19.267 -0.176 -6.970 1.00 71.00 100 GLY A N 1
ATOM 747 C CA . GLY A 1 100 ? 18.221 -1.055 -7.475 1.00 71.00 100 GLY A CA 1
ATOM 748 C C . GLY A 1 100 ? 17.010 -1.054 -6.550 1.00 71.00 100 GLY A C 1
ATOM 749 O O . GLY A 1 100 ? 16.977 -1.825 -5.596 1.00 71.00 100 GLY A O 1
ATOM 750 N N . ALA A 1 101 ? 16.017 -0.206 -6.819 1.00 75.19 101 ALA A N 1
ATOM 751 C CA . ALA A 1 101 ? 14.754 -0.233 -6.086 1.00 75.19 101 ALA A CA 1
ATOM 752 C C . ALA A 1 101 ? 13.829 -1.306 -6.660 1.00 75.19 101 ALA A C 1
ATOM 754 O O . ALA A 1 101 ? 13.476 -1.260 -7.839 1.00 75.19 101 ALA A O 1
ATOM 755 N N . LYS A 1 102 ? 13.439 -2.276 -5.834 1.00 83.94 102 LYS A N 1
ATOM 756 C CA . LYS A 1 102 ? 12.445 -3.279 -6.219 1.00 83.94 102 LYS A CA 1
ATOM 757 C C . LYS A 1 102 ? 11.069 -2.805 -5.798 1.00 83.94 102 LYS A C 1
ATOM 759 O O . LYS A 1 102 ? 10.887 -2.358 -4.671 1.00 83.94 102 LYS A O 1
ATOM 764 N N . LYS A 1 103 ? 10.094 -2.939 -6.689 1.00 89.94 103 LYS A N 1
ATOM 765 C CA . LYS A 1 103 ? 8.682 -2.832 -6.310 1.00 89.94 103 LYS A CA 1
ATOM 766 C C . LYS A 1 103 ? 8.289 -4.052 -5.481 1.00 89.94 103 LYS A C 1
ATOM 768 O O . LYS A 1 103 ? 8.836 -5.135 -5.694 1.00 89.94 103 LYS A O 1
ATOM 773 N N . VAL A 1 104 ? 7.352 -3.874 -4.561 1.00 95.56 104 VAL A N 1
ATOM 774 C CA . VAL A 1 104 ? 6.922 -4.923 -3.637 1.00 95.56 104 VAL A CA 1
ATOM 775 C C . VAL A 1 104 ? 5.408 -5.045 -3.690 1.00 95.56 104 VAL A C 1
ATOM 777 O O . VAL A 1 104 ? 4.712 -4.055 -3.517 1.00 95.56 104 VAL A O 1
ATOM 780 N N . LEU A 1 105 ? 4.906 -6.252 -3.928 1.00 97.94 105 LEU A N 1
ATOM 781 C CA . LEU A 1 105 ? 3.487 -6.576 -3.845 1.00 97.94 105 LEU A CA 1
ATOM 782 C C . LEU A 1 105 ? 3.332 -7.577 -2.708 1.00 97.94 105 LEU A C 1
ATOM 784 O O . LEU A 1 105 ? 3.774 -8.719 -2.825 1.00 97.94 105 LEU A O 1
ATOM 788 N N . 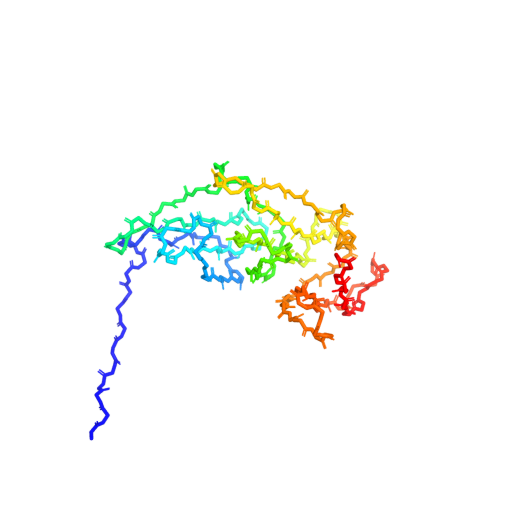TYR A 1 106 ? 2.769 -7.120 -1.601 1.00 98.62 106 T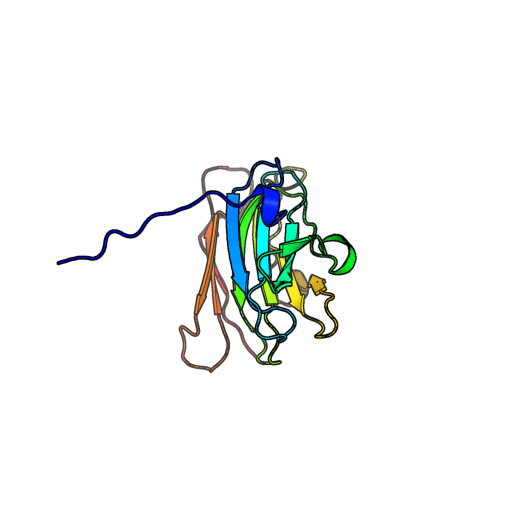YR A N 1
ATOM 789 C CA . TYR A 1 106 ? 2.468 -7.943 -0.444 1.00 98.62 106 TYR A CA 1
ATOM 790 C C . TYR A 1 106 ? 1.071 -8.524 -0.605 1.00 98.62 106 TYR A C 1
ATOM 792 O O . TYR A 1 106 ? 0.093 -7.781 -0.542 1.00 98.62 106 TYR A O 1
ATOM 800 N N . LYS A 1 107 ? 0.988 -9.843 -0.797 1.00 98.75 107 LYS A N 1
ATOM 801 C CA . LYS A 1 107 ? -0.280 -10.561 -0.754 1.00 98.75 107 LYS A CA 1
ATOM 802 C C . LYS A 1 107 ? -0.691 -10.770 0.701 1.00 98.75 107 LYS A C 1
ATOM 804 O O . LYS A 1 107 ? 0.118 -11.272 1.483 1.00 98.75 107 LYS A O 1
ATOM 809 N N . ASN A 1 108 ? -1.918 -10.418 1.045 1.00 98.81 108 ASN A N 1
ATOM 810 C CA . ASN A 1 108 ? -2.500 -10.694 2.348 1.00 98.81 108 ASN A CA 1
ATOM 811 C C . ASN A 1 108 ? -2.855 -12.186 2.461 1.00 98.81 108 ASN A C 1
ATOM 813 O O . ASN A 1 108 ? -3.432 -12.779 1.549 1.00 98.81 108 ASN A O 1
ATOM 817 N N . ASN A 1 109 ? -2.478 -12.826 3.568 1.00 98.69 109 ASN A N 1
ATOM 818 C CA . ASN A 1 109 ? -2.777 -14.241 3.803 1.00 98.69 109 ASN A CA 1
ATOM 819 C C . ASN A 1 109 ? -4.147 -14.462 4.471 1.00 98.69 109 ASN A C 1
ATOM 821 O O . ASN A 1 109 ? -4.569 -15.608 4.631 1.00 98.69 109 ASN A O 1
ATOM 825 N N . GLY A 1 110 ? -4.834 -13.386 4.870 1.00 98.12 110 GLY A N 1
ATOM 826 C CA . GLY A 1 110 ? -6.121 -13.426 5.569 1.00 98.12 110 GLY A CA 1
ATOM 827 C C . GLY A 1 110 ? -6.021 -13.744 7.066 1.00 98.12 110 GLY A C 1
ATOM 828 O O . GLY A 1 110 ? -7.042 -13.869 7.739 1.00 98.12 110 GLY A O 1
ATOM 829 N N . ASP A 1 111 ? -4.805 -13.865 7.602 1.00 98.06 111 ASP A N 1
ATOM 830 C CA . ASP A 1 111 ? -4.515 -14.129 9.019 1.00 98.06 111 ASP A CA 1
ATOM 831 C C . ASP A 1 111 ? -3.765 -12.974 9.709 1.00 98.06 111 ASP A C 1
ATOM 833 O O . ASP A 1 111 ? -3.255 -13.125 10.820 1.00 98.06 111 ASP A O 1
ATOM 837 N N . GLY A 1 112 ? -3.712 -11.812 9.049 1.00 97.44 112 GLY A N 1
ATOM 838 C CA . GLY A 1 112 ? -2.986 -10.626 9.503 1.00 97.44 112 GLY A CA 1
ATOM 839 C C . GLY A 1 112 ? -1.515 -10.588 9.080 1.00 97.44 112 GLY A C 1
ATOM 840 O O . GLY A 1 112 ? -0.831 -9.609 9.376 1.00 97.44 112 GLY A O 1
ATOM 841 N N . THR A 1 113 ? -1.027 -11.614 8.378 1.00 98.62 113 THR A N 1
ATOM 842 C CA . THR A 1 113 ? 0.324 -11.648 7.804 1.00 98.62 113 THR A CA 1
ATOM 843 C C . THR A 1 113 ? 0.306 -11.447 6.294 1.00 98.62 113 THR A C 1
ATOM 845 O O . THR A 1 113 ? -0.708 -11.662 5.623 1.00 98.62 113 THR A O 1
ATOM 848 N N . PHE A 1 114 ? 1.457 -11.062 5.747 1.00 98.81 114 PHE A N 1
ATOM 849 C CA . PHE A 1 114 ? 1.638 -10.865 4.318 1.00 98.81 114 PHE A CA 1
ATOM 850 C C . PHE A 1 114 ? 2.806 -11.685 3.779 1.00 98.81 114 PHE A C 1
ATOM 852 O O . PHE A 1 114 ? 3.716 -12.084 4.502 1.00 98.81 114 PHE A O 1
ATOM 859 N N . ILE A 1 115 ? 2.795 -11.915 2.469 1.00 98.44 115 ILE A N 1
ATOM 860 C CA . ILE A 1 115 ? 3.920 -12.492 1.738 1.00 98.44 115 ILE A CA 1
ATOM 861 C C . ILE A 1 115 ? 4.241 -11.640 0.510 1.00 98.44 115 ILE A C 1
ATOM 863 O O . ILE A 1 115 ? 3.357 -11.263 -0.255 1.00 98.44 115 ILE A O 1
ATOM 867 N N . ASN A 1 116 ? 5.519 -11.323 0.302 1.00 97.75 116 ASN A N 1
ATOM 868 C CA . ASN A 1 116 ? 5.955 -10.612 -0.898 1.00 97.75 116 ASN A CA 1
ATOM 869 C C . ASN A 1 116 ? 5.915 -11.549 -2.117 1.00 97.75 116 ASN A C 1
ATOM 871 O O . ASN A 1 116 ? 6.693 -12.497 -2.190 1.00 97.75 116 ASN A O 1
ATOM 875 N N . VAL A 1 117 ? 5.043 -11.240 -3.077 1.00 97.88 117 VAL A N 1
ATOM 876 C CA . VAL A 1 117 ? 4.818 -11.997 -4.320 1.00 97.88 117 VAL A CA 1
ATOM 877 C C . VAL A 1 117 ? 5.180 -11.193 -5.571 1.00 97.88 117 VAL A C 1
ATOM 879 O O . VAL A 1 117 ? 4.726 -11.504 -6.675 1.00 97.88 117 VAL A O 1
ATOM 882 N N . ALA A 1 118 ? 5.958 -10.113 -5.431 1.00 95.62 118 ALA A N 1
ATOM 883 C CA . ALA A 1 118 ? 6.262 -9.204 -6.539 1.00 95.62 118 ALA A CA 1
ATOM 884 C C . ALA A 1 118 ? 6.902 -9.925 -7.733 1.00 95.62 118 ALA A C 1
ATOM 886 O O . ALA A 1 118 ? 6.587 -9.635 -8.892 1.00 95.62 118 ALA A O 1
ATOM 887 N N . LYS A 1 119 ? 7.807 -10.866 -7.454 1.00 94.44 119 LYS A N 1
ATOM 888 C CA . LYS A 1 119 ? 8.532 -11.613 -8.479 1.00 94.44 119 LYS A CA 1
ATOM 889 C C . LYS A 1 119 ? 7.622 -12.618 -9.175 1.00 94.44 119 LYS A C 1
ATOM 891 O O . LYS A 1 119 ? 7.595 -12.671 -10.401 1.00 94.44 119 LYS A O 1
A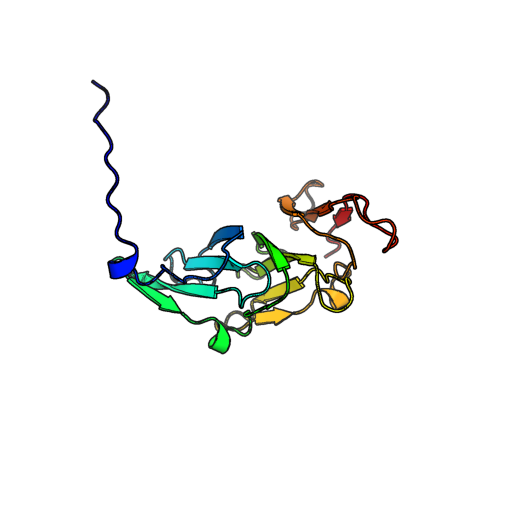TOM 896 N N . GLU A 1 120 ? 6.862 -13.377 -8.397 1.00 95.38 120 GLU A N 1
ATOM 897 C CA . GLU A 1 120 ? 5.907 -14.387 -8.850 1.00 95.38 120 GLU A CA 1
ATOM 898 C C . GLU A 1 120 ? 4.795 -13.757 -9.697 1.00 95.38 120 GLU A C 1
ATOM 900 O O . GLU A 1 120 ? 4.399 -14.319 -10.715 1.00 95.38 120 GLU A O 1
ATOM 905 N N . SER A 1 121 ? 4.362 -12.551 -9.324 1.00 95.00 121 SER A N 1
ATOM 906 C CA . SER A 1 121 ? 3.329 -11.782 -10.030 1.00 95.00 121 SER A CA 1
ATOM 907 C C . SER A 1 121 ? 3.868 -11.012 -11.245 1.00 95.00 121 SER A C 1
ATOM 909 O O . SER A 1 121 ? 3.105 -10.384 -11.974 1.00 95.00 121 SER A O 1
ATOM 911 N N . GLY A 1 122 ? 5.186 -11.027 -11.480 1.00 93.25 122 GLY A N 1
ATOM 912 C CA . GLY A 1 122 ? 5.818 -10.344 -12.613 1.00 93.25 122 GLY A CA 1
ATOM 913 C C . GLY A 1 122 ? 5.854 -8.815 -12.508 1.00 93.25 122 GLY A C 1
ATOM 914 O O . GLY A 1 122 ? 6.094 -8.140 -13.511 1.00 93.25 122 GLY A O 1
ATOM 915 N N . VAL A 1 123 ? 5.633 -8.261 -11.312 1.00 91.75 123 VAL A N 1
ATOM 916 C CA . VAL A 1 123 ? 5.667 -6.812 -11.048 1.00 91.75 123 VAL A CA 1
ATOM 917 C C . VAL A 1 123 ? 6.987 -6.347 -10.424 1.00 91.75 123 VAL A C 1
ATOM 919 O O . VAL A 1 123 ? 7.227 -5.141 -10.319 1.00 91.75 123 VAL A O 1
ATOM 922 N N . GLU A 1 124 ? 7.874 -7.283 -10.054 1.00 85.69 124 GLU A N 1
ATOM 923 C CA . GLU A 1 124 ? 9.252 -7.001 -9.640 1.00 85.69 124 GLU A CA 1
ATOM 924 C C . GLU A 1 124 ? 10.018 -6.379 -10.819 1.00 85.69 124 GLU A C 1
ATOM 926 O O . GLU A 1 124 ? 10.554 -7.051 -11.699 1.00 85.69 124 GLU A O 1
ATOM 931 N N . ASN A 1 125 ? 10.049 -5.051 -10.847 1.00 74.94 125 ASN A N 1
ATOM 932 C CA . ASN A 1 125 ? 10.819 -4.265 -11.795 1.00 74.94 125 ASN A CA 1
ATOM 933 C C . ASN A 1 125 ? 11.802 -3.379 -11.026 1.00 74.94 125 ASN A C 1
ATOM 935 O O . ASN A 1 125 ? 11.423 -2.765 -10.027 1.00 74.94 125 ASN A O 1
ATOM 939 N N . ILE A 1 126 ? 13.047 -3.315 -11.507 1.00 70.81 126 ILE A N 1
ATOM 940 C CA . ILE A 1 126 ? 14.077 -2.432 -10.960 1.00 70.81 126 ILE A CA 1
ATOM 941 C C . ILE A 1 126 ? 13.978 -1.073 -11.660 1.00 70.81 126 ILE A C 1
ATOM 943 O O . ILE A 1 126 ? 14.566 -0.861 -12.720 1.00 70.81 126 ILE A O 1
ATOM 947 N N . ALA A 1 127 ? 13.214 -0.161 -11.067 1.00 76.88 127 ALA A N 1
ATOM 948 C CA . ALA A 1 127 ? 13.090 1.225 -11.502 1.00 76.88 127 ALA A CA 1
ATOM 949 C C . ALA A 1 127 ? 12.735 2.113 -10.310 1.00 76.88 127 ALA A C 1
ATOM 951 O O . ALA A 1 127 ? 12.152 1.642 -9.336 1.00 76.88 127 ALA A O 1
ATOM 952 N N . PHE A 1 128 ? 13.032 3.404 -10.439 1.00 86.38 128 PHE A N 1
ATOM 953 C CA . PHE A 1 128 ? 12.751 4.429 -9.438 1.00 86.38 128 PHE A CA 1
ATOM 954 C C . PHE A 1 128 ? 11.244 4.719 -9.361 1.00 86.38 128 PHE A C 1
ATOM 956 O O . PHE A 1 128 ? 10.753 5.638 -10.005 1.00 86.38 128 PHE A O 1
ATOM 963 N N . GLY A 1 129 ? 10.473 3.886 -8.667 1.00 89.75 129 GLY A N 1
ATOM 964 C CA . GLY A 1 129 ? 9.021 4.016 -8.564 1.00 89.75 129 GLY A CA 1
ATOM 965 C C . GLY A 1 129 ? 8.600 5.236 -7.751 1.00 89.75 129 GLY A C 1
ATOM 966 O O . GLY A 1 129 ? 9.162 5.488 -6.693 1.00 89.75 129 GLY A O 1
ATOM 967 N N . MET A 1 130 ? 7.593 5.965 -8.236 1.00 92.19 130 MET A N 1
ATOM 968 C CA . MET A 1 130 ? 7.117 7.203 -7.606 1.00 92.19 130 MET A CA 1
ATOM 969 C C . MET A 1 130 ? 5.667 7.134 -7.137 1.00 92.19 130 MET A C 1
ATOM 971 O O . MET A 1 130 ? 5.347 7.720 -6.113 1.00 92.19 130 MET A O 1
ATOM 975 N N . CYS A 1 131 ? 4.793 6.470 -7.892 1.00 94.50 131 CYS A N 1
ATOM 976 C CA . CYS A 1 131 ? 3.379 6.325 -7.559 1.00 94.50 131 CYS A CA 1
ATOM 977 C C . CYS A 1 131 ? 2.835 5.018 -8.131 1.00 94.50 131 CYS A C 1
ATOM 979 O O . CYS A 1 131 ? 3.308 4.561 -9.180 1.00 94.50 131 CYS A O 1
ATOM 981 N N . VAL A 1 132 ? 1.846 4.438 -7.458 1.00 96.69 132 VAL A N 1
ATOM 982 C CA . VAL A 1 132 ? 1.078 3.289 -7.939 1.00 96.69 132 VAL A CA 1
ATOM 983 C C . VAL A 1 132 ? -0.419 3.573 -7.851 1.00 96.69 132 VAL A C 1
ATOM 985 O O . VAL A 1 132 ? -0.904 4.131 -6.875 1.00 96.69 132 VAL A O 1
ATOM 988 N N . ALA A 1 133 ? -1.162 3.178 -8.883 1.00 98.00 133 ALA A N 1
ATOM 989 C CA . ALA A 1 133 ? -2.616 3.262 -8.903 1.00 98.00 133 ALA A CA 1
ATOM 990 C C . ALA A 1 133 ? -3.223 1.965 -9.439 1.00 98.00 133 ALA A C 1
ATOM 992 O O . ALA A 1 133 ? -2.800 1.463 -10.483 1.00 98.00 133 ALA A O 1
ATOM 993 N N . TRP A 1 134 ? -4.236 1.465 -8.733 1.00 98.25 134 TRP A N 1
ATOM 994 C CA . TRP A 1 134 ? -5.049 0.327 -9.148 1.00 98.25 134 TRP A CA 1
ATOM 995 C C . TRP A 1 134 ? -6.232 0.773 -10.009 1.00 98.25 134 TRP A C 1
ATOM 997 O O . TRP A 1 134 ? -6.850 1.807 -9.746 1.00 98.25 134 TRP A O 1
ATOM 1007 N N . SER A 1 135 ? -6.573 -0.014 -11.026 1.00 98.06 135 SER A N 1
ATOM 1008 C CA . SER A 1 135 ? -7.788 0.149 -11.825 1.00 98.06 135 SER A CA 1
ATOM 1009 C C . SER A 1 135 ? -8.064 -1.134 -12.601 1.00 98.06 135 SER A C 1
ATOM 1011 O O . SER A 1 135 ? -7.135 -1.724 -13.131 1.00 98.06 135 SER A O 1
ATOM 1013 N N . ASP A 1 136 ? -9.321 -1.541 -12.735 1.00 98.31 136 ASP A N 1
ATOM 1014 C CA . ASP A 1 136 ? -9.714 -2.511 -13.763 1.00 98.31 136 ASP A CA 1
ATOM 1015 C C . ASP A 1 136 ? -9.884 -1.761 -15.098 1.00 98.31 136 ASP A C 1
ATOM 1017 O O . ASP A 1 136 ? -10.981 -1.337 -15.465 1.00 98.31 136 ASP A O 1
ATOM 1021 N N . TYR A 1 137 ? -8.774 -1.478 -15.795 1.00 97.75 137 TYR A N 1
ATOM 1022 C CA . TYR A 1 137 ? -8.827 -0.613 -16.987 1.00 97.75 137 TYR A CA 1
ATOM 1023 C C . TYR A 1 137 ? -9.472 -1.316 -18.183 1.00 97.75 137 TYR A C 1
ATOM 1025 O O . TYR A 1 137 ? -9.857 -0.662 -19.159 1.00 97.75 137 TYR A O 1
ATOM 1033 N N . ASN A 1 138 ? -9.524 -2.647 -18.136 1.00 97.94 138 ASN A N 1
ATOM 1034 C CA . ASN A 1 138 ? -9.938 -3.481 -19.249 1.00 97.94 138 ASN A CA 1
ATOM 1035 C C . ASN A 1 138 ? -11.320 -4.142 -19.032 1.00 97.94 138 ASN A C 1
ATOM 1037 O O . ASN A 1 138 ? -11.906 -4.635 -19.997 1.00 97.94 138 ASN A O 1
ATOM 1041 N N . ASN A 1 139 ? -11.898 -3.988 -17.836 1.00 97.81 139 ASN A N 1
ATOM 1042 C CA . ASN A 1 139 ? -13.182 -4.527 -17.384 1.00 97.81 139 ASN A CA 1
ATOM 1043 C C . ASN A 1 139 ? -13.225 -6.065 -17.362 1.00 97.81 139 ASN A C 1
ATOM 1045 O O . ASN A 1 139 ? -14.256 -6.647 -17.715 1.00 97.81 139 ASN A O 1
ATOM 1049 N N . ASP A 1 140 ? -12.122 -6.726 -16.992 1.00 98.06 140 ASP A N 1
ATOM 1050 C CA . ASP A 1 140 ? -12.094 -8.184 -16.779 1.00 98.06 140 ASP A CA 1
ATOM 1051 C C . ASP A 1 140 ? -12.385 -8.592 -15.327 1.00 98.06 140 ASP A C 1
ATOM 1053 O O . ASP A 1 140 ? -12.494 -9.783 -15.035 1.00 98.06 140 ASP A O 1
ATOM 1057 N N . GLY A 1 141 ? -12.627 -7.620 -14.444 1.00 97.50 141 GLY A N 1
ATOM 1058 C CA . GLY A 1 141 ? -12.985 -7.843 -13.048 1.00 97.50 141 GLY A CA 1
ATOM 1059 C C . GLY A 1 141 ? -11.785 -8.031 -12.125 1.00 97.50 141 GLY A C 1
ATOM 1060 O O . GLY A 1 141 ? -11.992 -8.265 -10.935 1.00 97.50 141 GLY A O 1
ATOM 1061 N N . TYR A 1 142 ? -10.556 -7.918 -12.631 1.00 98.38 142 TYR A N 1
ATOM 1062 C CA . TYR A 1 142 ? -9.337 -7.976 -11.832 1.00 98.38 142 TYR A CA 1
ATOM 1063 C C . TYR A 1 142 ? -8.615 -6.631 -11.857 1.00 98.38 142 TYR A C 1
ATOM 1065 O O . TYR A 1 142 ? -8.543 -5.954 -12.880 1.00 98.38 142 TYR A O 1
ATOM 1073 N N . LEU A 1 143 ? -8.058 -6.218 -10.716 1.00 98.50 143 LEU A N 1
ATOM 1074 C CA . LEU A 1 143 ? -7.313 -4.964 -10.661 1.00 98.50 143 LEU A CA 1
ATOM 1075 C C . LEU A 1 143 ? -5.998 -5.079 -11.439 1.00 98.50 143 LEU A C 1
ATOM 1077 O O . LEU A 1 143 ? -5.179 -5.967 -11.189 1.00 98.50 143 LEU A O 1
ATOM 1081 N N . ASP A 1 144 ? -5.778 -4.117 -12.329 1.00 98.31 144 ASP A N 1
ATOM 1082 C CA . ASP A 1 144 ? -4.513 -3.836 -12.995 1.00 98.31 144 ASP A CA 1
ATOM 1083 C C . ASP A 1 144 ? -3.792 -2.676 -12.287 1.00 98.31 144 ASP A C 1
ATOM 1085 O O . ASP A 1 144 ? -4.421 -1.840 -11.633 1.00 98.31 144 ASP A O 1
ATOM 1089 N N . ALA A 1 145 ? -2.472 -2.569 -12.452 1.00 97.50 145 ALA A N 1
ATOM 1090 C CA . ALA A 1 145 ? -1.682 -1.509 -11.820 1.00 97.50 145 ALA A CA 1
ATOM 1091 C C . ALA A 1 145 ? -0.980 -0.616 -12.837 1.00 97.50 145 ALA A C 1
ATOM 1093 O O . ALA A 1 145 ? -0.290 -1.100 -13.736 1.00 97.50 145 ALA A O 1
ATOM 1094 N N . PHE A 1 146 ? -1.044 0.696 -12.635 1.00 96.62 146 PHE A N 1
ATOM 1095 C CA . PHE A 1 146 ? -0.160 1.641 -13.304 1.00 96.62 146 PHE A CA 1
ATOM 1096 C C . PHE A 1 146 ? 0.865 2.198 -12.322 1.00 96.62 146 PHE A C 1
ATOM 1098 O O . PHE A 1 146 ? 0.515 2.641 -11.232 1.00 96.62 146 PHE A O 1
ATOM 1105 N N . VAL A 1 147 ? 2.132 2.203 -12.725 1.00 94.31 147 VAL A N 1
ATOM 1106 C CA . VAL A 1 147 ? 3.243 2.702 -11.919 1.00 94.31 147 VAL A CA 1
ATOM 1107 C C . VAL A 1 147 ? 3.986 3.795 -12.666 1.00 94.31 147 VAL A C 1
ATOM 1109 O O . VAL A 1 147 ? 4.431 3.592 -13.801 1.00 94.31 147 VAL A O 1
ATOM 1112 N N . THR A 1 148 ? 4.169 4.939 -12.010 1.00 92.19 148 THR A N 1
ATOM 1113 C CA . THR A 1 148 ? 5.071 5.981 -12.501 1.00 92.19 148 THR A CA 1
ATOM 1114 C C . THR A 1 148 ? 6.487 5.739 -12.005 1.00 92.19 148 THR A C 1
ATOM 1116 O O . THR A 1 148 ? 6.705 5.274 -10.885 1.00 92.19 148 THR A O 1
ATOM 1119 N N . ASN A 1 149 ? 7.460 6.041 -12.859 1.00 88.31 149 ASN A N 1
ATOM 1120 C CA . ASN A 1 149 ? 8.872 5.899 -12.550 1.00 88.31 149 ASN A CA 1
ATOM 1121 C C . ASN A 1 149 ? 9.597 7.228 -12.800 1.00 88.31 149 ASN A C 1
ATOM 1123 O O . ASN A 1 149 ? 9.334 7.930 -13.776 1.00 88.31 149 ASN A O 1
ATOM 1127 N N . ASN A 1 150 ? 10.527 7.566 -11.916 1.00 80.88 150 ASN A N 1
ATOM 1128 C CA . ASN A 1 150 ? 11.440 8.680 -12.057 1.00 80.88 150 ASN A CA 1
ATOM 1129 C C . ASN A 1 150 ? 12.535 8.310 -13.068 1.00 80.88 150 ASN A C 1
ATOM 1131 O O . ASN A 1 150 ? 13.351 7.418 -12.840 1.00 80.88 150 ASN A O 1
ATOM 1135 N N . SER A 1 151 ? 12.549 9.000 -14.207 1.00 67.44 151 SER A N 1
ATOM 1136 C CA . SER A 1 151 ? 13.443 8.706 -15.330 1.00 67.44 151 SER A CA 1
ATOM 1137 C C . SER A 1 151 ? 14.836 9.343 -15.209 1.00 67.44 151 SER A C 1
ATOM 1139 O O . SER A 1 151 ? 15.548 9.461 -16.208 1.00 67.44 151 SER A O 1
ATOM 1141 N N . HIS A 1 152 ? 15.207 9.867 -14.035 1.00 59.56 152 HIS A N 1
ATOM 1142 C CA . HIS A 1 152 ? 16.322 10.814 -13.929 1.00 59.56 152 HIS A CA 1
ATOM 1143 C C . HIS A 1 152 ? 17.703 10.182 -13.718 1.00 59.56 152 HIS A C 1
ATOM 1145 O O . HIS A 1 152 ? 18.676 10.904 -13.508 1.00 59.56 152 HIS A O 1
ATOM 1151 N N . ALA A 1 153 ? 17.835 8.860 -13.801 1.00 53.34 153 ALA A N 1
ATOM 1152 C CA . ALA A 1 153 ? 19.110 8.212 -13.534 1.00 53.34 153 ALA A CA 1
ATOM 1153 C C . ALA A 1 153 ? 19.493 7.281 -14.688 1.00 53.34 153 ALA A C 1
ATOM 1155 O O . ALA A 1 153 ? 18.887 6.236 -14.879 1.00 53.34 153 ALA A O 1
ATOM 1156 N N . MET A 1 154 ? 20.540 7.617 -15.442 1.00 54.59 154 MET A N 1
ATOM 1157 C CA . MET A 1 154 ? 21.081 6.809 -16.554 1.00 54.59 154 MET A CA 1
ATOM 1158 C C . MET A 1 154 ? 21.727 5.471 -16.110 1.00 54.59 154 MET A C 1
ATOM 1160 O O . MET A 1 154 ? 22.662 4.991 -16.740 1.00 54.59 154 MET A O 1
ATOM 1164 N N . ILE A 1 155 ? 21.270 4.890 -14.997 1.00 60.47 155 ILE A N 1
ATOM 1165 C CA . ILE A 1 155 ? 21.882 3.765 -14.275 1.00 60.47 155 ILE A CA 1
ATOM 1166 C C . ILE A 1 155 ? 21.023 2.490 -14.253 1.00 60.47 155 ILE A C 1
ATOM 1168 O O . ILE A 1 155 ? 21.544 1.446 -13.870 1.00 60.47 155 ILE A O 1
ATOM 1172 N N . CYS A 1 156 ? 19.756 2.513 -14.698 1.00 57.78 156 CYS A N 1
ATOM 1173 C CA . CYS A 1 156 ? 18.929 1.298 -14.819 1.00 57.78 156 CYS A CA 1
ATOM 1174 C C . CYS A 1 156 ? 18.067 1.321 -16.095 1.00 57.78 156 CYS A C 1
ATOM 1176 O O . CYS A 1 156 ? 17.387 2.311 -16.366 1.00 57.78 156 CYS A O 1
ATOM 1178 N N . GLU A 1 157 ? 18.064 0.230 -16.869 1.00 55.94 157 GLU A N 1
ATOM 1179 C CA . GLU A 1 157 ? 17.115 0.026 -17.973 1.00 55.94 157 GLU A CA 1
ATOM 1180 C C . GLU A 1 157 ? 15.675 -0.105 -17.437 1.00 55.94 157 GLU A C 1
ATOM 1182 O O . GLU A 1 157 ? 15.451 -0.661 -16.367 1.00 55.94 157 GLU A O 1
ATOM 1187 N N . GLY A 1 158 ? 14.672 0.373 -18.188 1.00 60.41 158 GLY A N 1
ATOM 1188 C CA . GLY A 1 158 ? 13.258 0.107 -17.873 1.00 60.41 158 GLY A CA 1
ATOM 1189 C C . GLY A 1 158 ? 12.490 1.186 -17.097 1.00 60.41 158 GLY A C 1
ATOM 1190 O O . GLY A 1 158 ? 11.348 0.931 -16.727 1.00 60.41 158 GLY A O 1
ATOM 1191 N N . GLN A 1 159 ? 13.038 2.396 -16.945 1.00 71.19 159 GLN A N 1
ATOM 1192 C CA . GLN A 1 159 ? 12.436 3.530 -16.212 1.00 71.19 159 GLN A CA 1
ATOM 1193 C C . GLN A 1 159 ? 11.191 4.176 -16.844 1.00 71.19 159 GLN A C 1
ATOM 1195 O O . GLN A 1 159 ? 10.720 5.203 -16.364 1.00 71.19 159 GLN A O 1
ATOM 1200 N N . SER A 1 160 ? 10.637 3.620 -17.921 1.00 84.56 160 SER A N 1
ATOM 1201 C CA . SER A 1 160 ? 9.326 4.076 -18.392 1.00 84.56 160 SER A CA 1
ATOM 1202 C C . SER A 1 160 ? 8.260 3.746 -17.357 1.00 84.56 160 SER A C 1
ATOM 1204 O O . SER A 1 160 ? 8.338 2.706 -16.703 1.00 84.56 160 SER A O 1
ATOM 1206 N N . ASN A 1 161 ? 7.240 4.593 -17.248 1.00 89.69 161 ASN A N 1
ATOM 1207 C CA . ASN A 1 161 ? 6.010 4.233 -16.545 1.00 89.69 161 ASN A CA 1
ATOM 1208 C C . ASN A 1 161 ? 5.485 2.890 -17.079 1.00 89.69 161 ASN A C 1
ATOM 1210 O O . ASN A 1 161 ? 5.633 2.589 -18.270 1.00 89.69 161 ASN A O 1
ATOM 1214 N N . LYS A 1 162 ? 4.899 2.075 -16.205 1.00 91.44 162 LYS A N 1
ATOM 1215 C CA . LYS A 1 162 ? 4.475 0.709 -16.529 1.00 91.44 162 LYS A CA 1
ATOM 1216 C C . LYS A 1 162 ? 2.997 0.524 -16.235 1.00 91.44 162 LYS A C 1
ATOM 1218 O O . LYS A 1 162 ? 2.550 0.871 -15.152 1.00 91.44 162 LYS A O 1
ATOM 1223 N N . LEU A 1 163 ? 2.284 -0.079 -17.180 1.00 94.69 163 LEU A N 1
ATOM 1224 C CA . LEU A 1 163 ? 0.989 -0.704 -16.944 1.00 94.69 163 LEU A CA 1
ATOM 1225 C C . LEU A 1 163 ? 1.220 -2.208 -16.783 1.00 94.69 163 LEU A C 1
ATOM 1227 O O . LEU A 1 163 ? 1.766 -2.847 -17.686 1.00 94.69 163 LEU A O 1
ATOM 1231 N N . PHE A 1 164 ? 0.817 -2.758 -15.649 1.00 95.62 164 PHE A N 1
ATOM 1232 C CA . PHE A 1 164 ? 0.806 -4.183 -15.366 1.00 95.62 164 PHE A CA 1
ATOM 1233 C C . PHE A 1 164 ? -0.626 -4.678 -15.506 1.00 95.62 164 PHE A C 1
ATOM 1235 O O . PHE A 1 164 ? -1.483 -4.305 -14.710 1.00 95.62 164 PHE A O 1
ATOM 1242 N N . ARG A 1 165 ? -0.868 -5.495 -16.537 1.00 97.12 165 ARG A N 1
ATOM 1243 C CA . ARG A 1 165 ? -2.154 -6.160 -16.725 1.00 97.12 165 ARG A CA 1
ATOM 1244 C C . ARG A 1 165 ? -2.204 -7.449 -15.905 1.00 97.12 165 ARG A C 1
ATOM 1246 O O . ARG A 1 165 ? -1.336 -8.306 -16.099 1.00 97.12 165 ARG A O 1
ATOM 1253 N N . ASN A 1 166 ? -3.231 -7.600 -15.083 1.00 96.62 166 ASN A N 1
ATOM 1254 C CA . ASN A 1 166 ? -3.571 -8.841 -14.409 1.00 96.62 166 ASN A CA 1
ATOM 1255 C C . ASN A 1 166 ? -4.188 -9.837 -15.409 1.00 96.62 166 ASN A C 1
ATOM 1257 O O . ASN A 1 166 ? -4.889 -9.456 -16.343 1.00 96.62 166 ASN A O 1
ATOM 1261 N N . LYS A 1 167 ? -3.827 -11.115 -15.292 1.00 93.31 167 LYS A N 1
ATOM 1262 C CA . LYS A 1 167 ? -4.198 -12.174 -16.252 1.00 93.31 167 LYS A CA 1
ATOM 1263 C C . LYS A 1 167 ? -4.850 -13.380 -15.573 1.00 93.31 167 LYS A C 1
ATOM 1265 O O . LYS A 1 167 ? -4.757 -14.482 -16.120 1.00 93.31 167 LYS A O 1
ATOM 1270 N N . ALA A 1 168 ? -5.370 -13.179 -14.364 1.00 89.69 168 ALA A N 1
ATOM 1271 C CA . ALA A 1 168 ? -6.127 -14.188 -13.637 1.00 89.69 168 ALA A CA 1
ATOM 1272 C C . ALA A 1 168 ? -7.348 -14.676 -14.438 1.00 89.69 168 ALA A C 1
ATOM 1274 O O . ALA A 1 168 ? -7.829 -13.929 -15.322 1.00 89.69 168 ALA A O 1
#

pLDDT: mean 92.44, std 10.47, range [53.34, 98.88]

Sequence (168 aa):
MVSQVTFTDVTEAAKVGNSARGMGAAWGDYNNDKLLDLYVSNYKDKNILYQNNGGGSFSDVTDAADVGNTDASADIAWGDYNNDGFLDLFLVNDVGPGYGAKKVLYKNNGDGTFINVAKESGVENIAFGMCVAWSDYNNDGYLDAFVTNNSHAMICEGQSNKLFRNKA

Foldseek 3Di:
DPPDDDDDDCCVVQVPDDPAAWAEKDWDPQLPPPDTWMWTAGAQFWTWTWDDPPPRHTDTCCVVQVPGDRHGWHYKDWDPQPPPPGTKMWIWHQADPVRFTWTWIWDRPSPSHTDTCCVVLVNGDRFRWHYKDWDPPPPPPGIKIWTQGDPPDPPDPDRHIDTGDDDD

Radius of gyration: 16.78 Å; chains: 1; bounding box: 47×44×41 Å

Secondary structure (DSSP, 8-state):
-PPPP-----HHHHT----S-EEEEEEE-SSSSSS-EEEEEEBSS--EEEEE-STT-EEE-HHHHT----SEEEEEEEE-SSSSSS-EEEEEEEE-GGG-PBPEEEEE-SSS-EEE-TTTTT---BS-EEEEEEE-SSSSSS-EEEEEE----TTSTT-S-EEE----